Protein AF-A0A2J8PVZ0-F1 (afd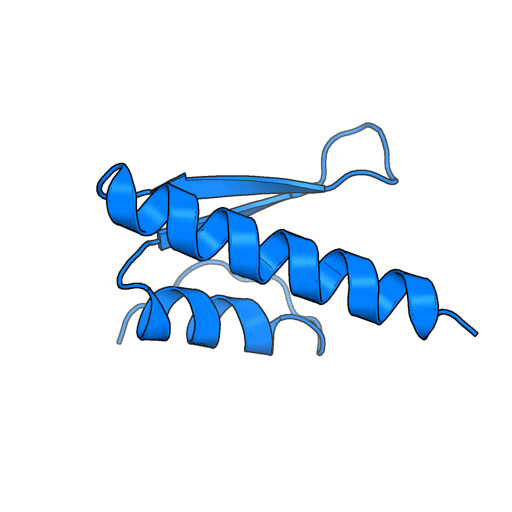b_monomer_lite)

Structure (mmCIF, N/CA/C/O backbone):
data_AF-A0A2J8PVZ0-F1
#
_entry.id   AF-A0A2J8PVZ0-F1
#
loop_
_atom_site.group_PDB
_atom_site.id
_atom_site.type_symbol
_atom_site.label_atom_id
_atom_site.label_alt_id
_atom_site.label_comp_id
_atom_site.label_asym_id
_atom_site.label_entity_id
_atom_site.label_seq_id
_atom_site.pdbx_PDB_ins_code
_atom_site.Cartn_x
_atom_site.Cartn_y
_atom_site.Cartn_z
_atom_site.occupancy
_atom_site.B_iso_or_equiv
_atom_site.auth_seq_id
_atom_site.auth_comp_id
_atom_site.auth_asym_id
_atom_site.auth_atom_id
_atom_site.pdbx_PDB_model_num
ATOM 1 N N . MET A 1 1 ? 8.555 -4.918 16.432 1.00 36.69 1 MET A N 1
ATOM 2 C CA . MET A 1 1 ? 9.116 -5.712 15.321 1.00 36.69 1 MET A CA 1
ATOM 3 C C . MET A 1 1 ? 7.947 -6.415 14.652 1.00 36.69 1 MET A C 1
ATOM 5 O O . MET A 1 1 ? 7.447 -7.378 15.210 1.00 36.69 1 MET A O 1
ATOM 9 N N . PHE A 1 2 ? 7.434 -5.871 13.548 1.00 38.16 2 PHE A N 1
ATOM 10 C CA . PHE A 1 2 ? 6.398 -6.520 12.742 1.00 38.16 2 PHE A CA 1
ATOM 11 C C . PHE A 1 2 ? 7.106 -7.079 11.514 1.00 38.16 2 PHE A C 1
ATOM 13 O O . PHE A 1 2 ? 7.652 -6.324 10.717 1.00 38.16 2 PHE A O 1
ATOM 20 N N . SER A 1 3 ? 7.219 -8.398 11.441 1.00 40.91 3 SER A N 1
ATOM 21 C CA . SER A 1 3 ? 7.864 -9.084 10.331 1.00 40.91 3 SER A CA 1
ATOM 22 C C . SER A 1 3 ? 7.028 -10.301 10.002 1.00 40.91 3 SER A C 1
ATOM 24 O O . SER A 1 3 ? 6.961 -11.199 10.833 1.00 40.91 3 SER A O 1
ATOM 26 N N . THR A 1 4 ? 6.409 -10.289 8.822 1.00 49.31 4 THR A N 1
ATOM 27 C CA . THR A 1 4 ? 6.264 -11.452 7.933 1.00 49.31 4 THR A CA 1
ATOM 28 C C . THR A 1 4 ? 5.541 -11.031 6.654 1.00 49.31 4 THR A C 1
ATOM 30 O O . THR A 1 4 ? 4.332 -10.885 6.677 1.00 49.31 4 THR A O 1
ATOM 33 N N . VAL A 1 5 ? 6.278 -10.876 5.544 1.00 49.03 5 VAL A N 1
ATOM 34 C CA . VAL A 1 5 ? 6.072 -11.631 4.288 1.00 49.03 5 VAL A CA 1
ATOM 35 C C . VAL A 1 5 ? 7.414 -11.647 3.543 1.00 49.03 5 VAL A C 1
ATOM 37 O O . VAL A 1 5 ? 7.912 -10.632 3.059 1.00 49.03 5 VAL A O 1
ATOM 40 N N . THR A 1 6 ? 8.028 -12.823 3.486 1.00 57.47 6 THR A N 1
ATOM 41 C CA . THR A 1 6 ? 9.274 -13.123 2.774 1.00 57.47 6 THR A CA 1
ATOM 42 C C . THR A 1 6 ? 9.055 -13.209 1.262 1.00 57.47 6 THR A C 1
ATOM 44 O O . THR A 1 6 ? 8.555 -14.219 0.781 1.00 57.47 6 THR A O 1
ATOM 47 N N . HIS A 1 7 ? 9.514 -12.207 0.504 1.00 46.06 7 HIS A N 1
ATOM 48 C CA . HIS A 1 7 ? 9.981 -12.382 -0.881 1.00 46.06 7 HIS A CA 1
ATOM 49 C C . HIS A 1 7 ? 10.945 -11.235 -1.256 1.00 46.06 7 HIS A C 1
ATOM 51 O O . HIS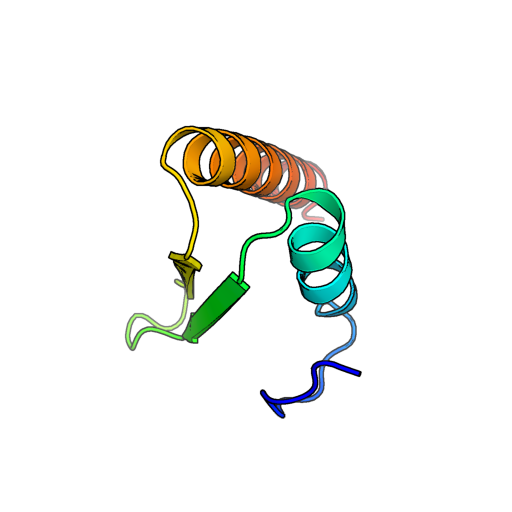 A 1 7 ? 10.579 -10.063 -1.203 1.00 46.06 7 HIS A O 1
ATOM 57 N N . LYS A 1 8 ? 12.211 -11.577 -1.530 1.00 47.34 8 LYS A N 1
ATOM 58 C CA . LYS A 1 8 ? 13.379 -10.676 -1.580 1.00 47.34 8 LYS A CA 1
ATOM 59 C C . LYS A 1 8 ? 13.446 -9.865 -2.889 1.00 47.34 8 LYS A C 1
ATOM 61 O O . LYS A 1 8 ? 13.708 -10.448 -3.933 1.00 47.34 8 LYS A O 1
ATOM 66 N N . GLY A 1 9 ? 13.309 -8.536 -2.823 1.00 48.84 9 GL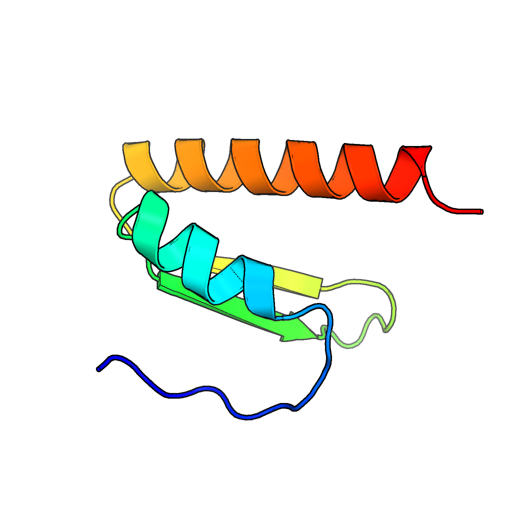Y A N 1
ATOM 67 C CA . GLY A 1 9 ? 13.588 -7.615 -3.938 1.00 48.84 9 GLY A CA 1
ATOM 68 C C . GLY A 1 9 ? 13.788 -6.153 -3.474 1.00 48.84 9 GLY A C 1
ATOM 69 O O . GLY A 1 9 ? 13.163 -5.765 -2.485 1.00 48.84 9 GLY A O 1
ATOM 70 N N . PRO A 1 10 ? 14.652 -5.353 -4.138 1.00 47.94 10 PRO A N 1
ATOM 71 C CA . PRO A 1 10 ? 15.079 -4.013 -3.693 1.00 47.94 10 PRO A CA 1
ATOM 72 C C . PRO A 1 10 ? 13.982 -2.928 -3.724 1.00 47.94 10 PRO A C 1
ATOM 74 O O . PRO A 1 10 ? 14.059 -1.981 -2.948 1.00 47.94 10 PRO A O 1
ATOM 77 N N . ASP A 1 11 ? 12.918 -3.098 -4.514 1.00 53.59 11 ASP 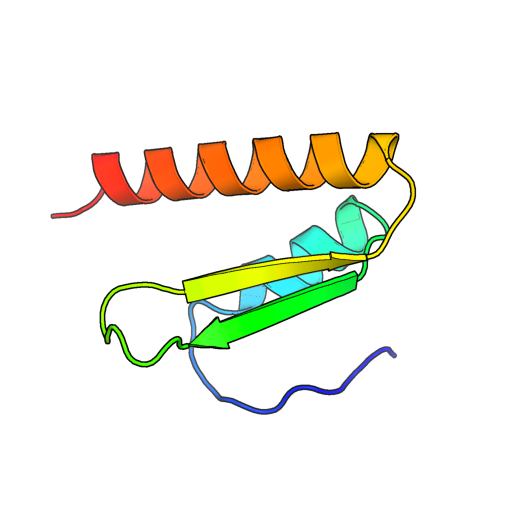A N 1
ATOM 78 C CA . ASP A 1 11 ? 11.762 -2.180 -4.568 1.00 53.59 11 ASP A CA 1
ATOM 79 C C . ASP A 1 11 ? 10.820 -2.257 -3.346 1.00 53.59 11 ASP A C 1
ATOM 81 O O . ASP A 1 11 ? 9.892 -1.459 -3.211 1.00 53.59 11 ASP A O 1
ATOM 85 N N . ARG A 1 12 ? 11.021 -3.206 -2.416 1.00 57.28 12 ARG A N 1
ATOM 86 C CA . ARG A 1 12 ? 10.077 -3.443 -1.303 1.00 57.28 12 ARG A CA 1
ATOM 87 C C . ARG A 1 12 ? 10.320 -2.621 -0.029 1.00 57.28 12 ARG A C 1
ATOM 89 O O . ARG A 1 12 ? 9.565 -2.807 0.920 1.00 57.28 12 ARG A O 1
ATOM 96 N N . ALA A 1 13 ? 11.283 -1.691 0.014 1.00 60.62 13 ALA A N 1
ATOM 97 C CA . ALA A 1 13 ? 11.457 -0.787 1.170 1.00 60.62 13 ALA A CA 1
ATOM 98 C C . ALA A 1 13 ? 10.272 0.184 1.365 1.00 60.62 13 ALA A C 1
ATOM 100 O O . ALA A 1 13 ? 9.999 0.622 2.480 1.00 60.62 13 ALA A O 1
ATOM 101 N N . ILE A 1 14 ? 9.521 0.453 0.295 1.00 67.56 14 ILE A N 1
ATOM 102 C CA . ILE A 1 14 ? 8.398 1.397 0.293 1.00 67.56 14 ILE A CA 1
ATOM 103 C C . ILE A 1 14 ? 7.211 0.872 1.119 1.00 67.56 14 ILE A C 1
ATOM 105 O O . ILE A 1 14 ? 6.515 1.652 1.762 1.00 67.56 14 ILE A O 1
ATOM 109 N N . ILE A 1 15 ? 6.979 -0.447 1.155 1.00 78.56 15 ILE A N 1
ATOM 110 C CA . ILE A 1 15 ? 5.815 -1.016 1.855 1.00 78.56 15 ILE A CA 1
ATOM 111 C C . ILE A 1 15 ? 5.937 -0.886 3.376 1.00 78.56 15 ILE A C 1
ATOM 113 O O . ILE A 1 15 ? 5.030 -0.299 3.962 1.00 78.56 15 ILE A O 1
ATOM 117 N N . PRO A 1 16 ? 7.043 -1.304 4.023 1.00 80.50 16 PRO A N 1
ATOM 118 C CA . PRO A 1 16 ? 7.245 -1.056 5.449 1.00 80.50 16 PRO A CA 1
ATOM 119 C C . PRO A 1 16 ? 7.152 0.429 5.827 1.00 80.50 16 PRO A C 1
ATOM 121 O O . PRO A 1 16 ? 6.602 0.765 6.877 1.00 80.50 16 PRO A O 1
ATOM 124 N N . GLU A 1 17 ? 7.642 1.336 4.976 1.00 83.44 17 GLU A N 1
ATOM 125 C CA . GLU A 1 17 ? 7.520 2.778 5.217 1.00 83.44 17 GLU A CA 1
ATOM 126 C C . GLU A 1 17 ? 6.074 3.273 5.121 1.00 83.44 17 GLU A C 1
ATOM 128 O O . GLU A 1 17 ? 5.629 4.071 5.955 1.00 83.44 17 GLU A O 1
ATOM 133 N N . MET A 1 18 ? 5.320 2.799 4.129 1.00 86.56 18 MET A N 1
ATOM 134 C CA . MET A 1 18 ? 3.908 3.138 3.972 1.00 86.56 18 MET A CA 1
ATOM 135 C C . MET A 1 18 ? 3.071 2.580 5.118 1.00 86.56 18 MET A C 1
ATOM 137 O O . MET A 1 18 ? 2.226 3.306 5.650 1.00 86.56 18 MET A O 1
ATOM 141 N N . GLU A 1 19 ? 3.322 1.342 5.540 1.00 89.56 19 GLU A N 1
ATOM 142 C CA . GLU A 1 19 ? 2.664 0.732 6.696 1.00 89.56 19 GLU A CA 1
ATOM 143 C C . GLU A 1 19 ? 2.915 1.551 7.965 1.00 89.56 19 GLU A C 1
ATOM 145 O O . GLU A 1 19 ? 1.975 1.929 8.671 1.00 89.56 19 GLU A O 1
ATOM 150 N N . TRP A 1 20 ? 4.173 1.929 8.204 1.00 86.50 20 TRP A N 1
ATOM 151 C CA . TRP A 1 20 ? 4.566 2.759 9.341 1.00 86.50 20 TRP A CA 1
ATOM 152 C C . TRP A 1 20 ? 3.923 4.154 9.315 1.00 86.50 20 TRP A C 1
ATOM 154 O O . TRP A 1 20 ? 3.324 4.596 10.297 1.00 86.50 20 TRP A O 1
ATOM 164 N N . THR A 1 21 ? 3.992 4.845 8.178 1.00 87.56 21 THR A N 1
ATOM 165 C CA . THR A 1 21 ? 3.517 6.233 8.033 1.00 87.56 21 THR A CA 1
ATOM 166 C C . THR A 1 21 ? 1.994 6.346 8.105 1.00 87.56 21 THR A C 1
ATOM 168 O O . THR A 1 21 ? 1.441 7.365 8.549 1.00 87.56 21 THR A O 1
ATOM 171 N N . SER A 1 22 ? 1.295 5.319 7.623 1.00 88.25 22 SER A N 1
ATOM 172 C CA . SER A 1 22 ? -0.165 5.288 7.581 1.00 88.25 22 SER A CA 1
ATOM 173 C C . SER A 1 22 ? -0.793 4.613 8.798 1.00 88.25 22 SER A C 1
ATOM 175 O O . SER A 1 22 ? -1.954 4.902 9.086 1.00 88.25 22 SER A O 1
ATOM 177 N N . GLN A 1 23 ? -0.042 3.788 9.533 1.00 90.00 23 GLN A N 1
ATOM 178 C CA . GLN A 1 23 ? -0.576 2.874 10.548 1.00 90.00 23 GLN A CA 1
ATOM 179 C C . GLN A 1 23 ? -1.657 1.944 9.966 1.00 90.00 23 GLN A C 1
ATOM 181 O O . GLN A 1 23 ? -2.684 1.684 10.598 1.00 90.00 23 GLN A O 1
ATOM 186 N N . ALA A 1 24 ? -1.440 1.477 8.736 1.00 89.62 24 ALA A N 1
ATOM 187 C CA . ALA A 1 24 ? -2.229 0.438 8.084 1.00 89.62 24 ALA A CA 1
ATOM 188 C C . ALA A 1 24 ? -1.322 -0.719 7.682 1.00 89.62 24 ALA A C 1
ATOM 190 O O . ALA A 1 24 ? -0.145 -0.515 7.413 1.00 89.62 24 ALA A O 1
ATOM 191 N N . LEU A 1 25 ? -1.884 -1.922 7.631 1.00 91.88 25 LEU A N 1
ATOM 192 C CA . LEU A 1 25 ? -1.193 -3.090 7.096 1.00 91.88 25 LEU A CA 1
ATOM 193 C C . LEU A 1 25 ? -1.463 -3.171 5.591 1.00 91.88 25 LEU A C 1
ATOM 195 O O . LEU A 1 25 ? -2.591 -2.914 5.150 1.00 91.88 25 LEU A O 1
ATOM 199 N N . LEU A 1 26 ? -0.446 -3.520 4.812 1.00 90.69 26 LEU A N 1
ATOM 200 C CA . LEU A 1 26 ? -0.535 -3.684 3.369 1.00 90.69 26 LEU A CA 1
ATOM 201 C C . LEU A 1 26 ? -0.128 -5.110 2.983 1.00 90.69 26 LEU A C 1
ATOM 203 O O . LEU A 1 26 ? 0.888 -5.637 3.425 1.00 90.69 26 LEU A O 1
ATOM 207 N N . THR A 1 27 ? -0.908 -5.735 2.108 1.00 89.44 27 THR A N 1
ATOM 208 C CA . THR A 1 27 ? -0.556 -7.018 1.486 1.00 89.44 27 THR A CA 1
ATOM 209 C C . THR A 1 27 ? -0.473 -6.838 -0.015 1.00 89.44 27 THR A C 1
ATOM 211 O O . THR A 1 27 ? -1.216 -6.042 -0.584 1.00 89.44 27 THR A O 1
ATOM 214 N N . VAL A 1 28 ? 0.476 -7.537 -0.632 1.00 86.50 28 VAL A N 1
ATOM 215 C CA . VAL A 1 28 ? 0.764 -7.429 -2.058 1.00 86.50 28 VAL A CA 1
ATOM 216 C C . VAL A 1 28 ? 0.809 -8.809 -2.670 1.00 86.50 28 VAL A C 1
ATOM 218 O O . VAL A 1 28 ? 1.719 -9.586 -2.367 1.00 86.50 28 VAL A O 1
ATOM 221 N N . ASP A 1 29 ? -0.131 -9.046 -3.573 1.00 87.06 29 ASP A N 1
ATOM 222 C CA . ASP A 1 29 ? -0.331 -10.310 -4.259 1.00 87.06 29 ASP A CA 1
ATOM 223 C C . ASP A 1 29 ? -0.108 -10.125 -5.762 1.00 87.06 29 ASP A C 1
ATOM 225 O O . ASP A 1 29 ? -0.560 -9.157 -6.377 1.00 87.06 29 ASP A O 1
ATOM 229 N N . ILE A 1 30 ? 0.637 -11.049 -6.366 1.00 84.62 30 ILE A N 1
ATOM 230 C CA . ILE A 1 30 ? 0.799 -11.099 -7.820 1.00 84.62 30 ILE A CA 1
ATOM 231 C C . ILE A 1 30 ? -0.379 -11.903 -8.350 1.00 84.62 30 ILE A C 1
ATOM 233 O O . ILE A 1 30 ? -0.532 -13.072 -8.005 1.00 84.62 30 ILE A O 1
ATOM 237 N N . VAL A 1 31 ? -1.212 -11.277 -9.173 1.00 84.94 31 VAL A N 1
ATOM 238 C CA . VAL A 1 31 ? -2.375 -11.941 -9.767 1.00 84.94 31 VAL A CA 1
ATOM 239 C C . VAL A 1 31 ? -1.987 -12.600 -11.092 1.00 84.94 31 VAL A C 1
ATOM 241 O O . VAL A 1 31 ? -1.141 -12.078 -11.822 1.00 84.94 31 VAL A O 1
ATOM 244 N N . ASP A 1 32 ? -2.642 -13.715 -11.439 1.00 81.75 32 ASP A N 1
ATOM 245 C CA . ASP A 1 32 ? -2.315 -14.579 -12.597 1.00 81.75 32 ASP A CA 1
ATOM 246 C C . ASP A 1 32 ? -2.230 -13.850 -13.949 1.00 81.75 32 ASP A C 1
ATOM 248 O O . ASP A 1 32 ? -1.627 -14.338 -14.900 1.00 81.75 32 ASP A O 1
ATOM 252 N N . SER A 1 33 ? -2.773 -12.635 -14.041 1.00 76.12 33 SER A N 1
ATOM 253 C CA . SER A 1 33 ? -2.613 -11.753 -15.203 1.00 76.12 33 SER A CA 1
ATOM 254 C C . SER A 1 33 ? -1.171 -11.281 -15.479 1.00 76.12 33 SER A C 1
ATOM 256 O O . SER A 1 33 ? -0.959 -10.555 -16.451 1.00 76.12 33 SER A O 1
ATOM 258 N N . GLY A 1 34 ? -0.184 -11.663 -14.654 1.00 72.12 34 GLY A N 1
ATOM 259 C CA . GLY A 1 34 ? 1.267 -11.544 -14.889 1.00 72.12 34 GLY A CA 1
ATOM 260 C C . GLY A 1 34 ? 1.841 -10.122 -14.856 1.00 72.12 34 GLY A C 1
ATOM 261 O O . GLY A 1 34 ? 2.999 -9.928 -14.503 1.00 72.12 34 GLY A O 1
ATOM 262 N N . ASN A 1 35 ? 1.020 -9.123 -15.171 1.00 81.88 35 ASN A N 1
ATOM 263 C CA . ASN A 1 35 ? 1.389 -7.712 -15.265 1.00 81.88 35 ASN A CA 1
ATOM 264 C C . ASN A 1 35 ? 0.640 -6.831 -14.260 1.00 81.88 35 ASN A C 1
ATOM 266 O O . ASN A 1 35 ? 0.826 -5.613 -14.254 1.00 81.88 35 ASN A O 1
ATOM 270 N N . LEU A 1 36 ? -0.225 -7.424 -13.437 1.00 83.69 36 LEU A N 1
ATOM 271 C CA . LEU A 1 36 ? -0.956 -6.718 -12.397 1.00 83.69 36 LEU A CA 1
ATOM 272 C C . LEU A 1 36 ? -0.540 -7.233 -11.027 1.00 83.69 36 LEU A C 1
ATOM 274 O O . LEU A 1 36 ? -0.170 -8.392 -10.838 1.00 83.69 36 LEU A O 1
ATOM 278 N N . VAL A 1 37 ? -0.632 -6.325 -10.070 1.00 85.88 37 VAL A N 1
ATOM 279 C CA . VAL A 1 37 ? -0.387 -6.581 -8.662 1.00 85.88 37 VAL A CA 1
ATOM 280 C C . VAL A 1 37 ? -1.606 -6.077 -7.911 1.00 85.88 37 VAL A C 1
ATOM 282 O O . VAL A 1 37 ? -2.052 -4.948 -8.132 1.00 85.88 37 VAL A O 1
ATOM 285 N N . GLU A 1 38 ? -2.146 -6.916 -7.042 1.00 89.81 38 GLU A N 1
ATOM 286 C CA . GLU A 1 38 ? -3.214 -6.548 -6.128 1.00 89.81 38 GLU A CA 1
ATOM 287 C C . GLU A 1 38 ? -2.603 -6.066 -4.812 1.00 89.81 38 GLU A C 1
ATOM 289 O O . GLU A 1 38 ? -1.697 -6.692 -4.262 1.00 89.81 38 GLU A O 1
ATOM 294 N N . ILE A 1 39 ? -3.077 -4.917 -4.323 1.00 90.12 39 ILE A N 1
ATOM 295 C CA . ILE A 1 39 ? -2.657 -4.353 -3.041 1.00 90.12 39 ILE A CA 1
ATOM 296 C C . ILE A 1 39 ? -3.876 -4.272 -2.132 1.00 90.12 39 ILE A C 1
ATOM 298 O O . ILE A 1 39 ? -4.787 -3.475 -2.372 1.00 90.12 39 ILE A O 1
ATOM 302 N N . THR A 1 40 ? -3.862 -5.055 -1.059 1.00 92.56 40 THR A N 1
ATOM 303 C CA . THR A 1 40 ? -4.905 -5.040 -0.031 1.00 92.56 40 THR A CA 1
ATOM 304 C C . THR A 1 40 ? -4.481 -4.132 1.119 1.00 92.56 40 THR A C 1
ATOM 306 O O . THR A 1 40 ? -3.373 -4.260 1.635 1.00 92.56 40 THR A O 1
ATOM 309 N N . VAL A 1 41 ? -5.358 -3.210 1.537 1.00 92.44 41 VAL A N 1
ATOM 310 C CA . VAL A 1 41 ? -5.082 -2.235 2.608 1.00 92.44 41 VAL A CA 1
ATOM 311 C C . VAL A 1 41 ? -6.005 -2.474 3.798 1.00 92.44 41 VAL A C 1
ATOM 313 O O . VAL A 1 41 ? -7.219 -2.281 3.703 1.00 92.44 41 VAL A O 1
ATOM 316 N N . PHE A 1 42 ? -5.430 -2.808 4.950 1.00 92.38 42 PHE A N 1
ATOM 317 C CA . PHE A 1 42 ? -6.164 -3.013 6.196 1.00 92.38 42 PHE A CA 1
ATOM 318 C C . PHE A 1 42 ? -6.022 -1.800 7.112 1.00 92.38 42 PHE A C 1
ATOM 320 O O . PHE A 1 42 ? -4.925 -1.415 7.515 1.00 92.38 42 PHE A O 1
ATOM 327 N N . GLY A 1 43 ? -7.149 -1.201 7.486 1.00 91.31 43 GLY A N 1
ATOM 328 C CA . GLY A 1 43 ? -7.173 -0.053 8.387 1.00 91.31 43 GLY A CA 1
ATOM 329 C C . GLY A 1 43 ? -8.518 0.661 8.380 1.00 91.31 43 GLY A C 1
ATOM 330 O O . GLY A 1 43 ? -9.462 0.241 7.712 1.00 91.31 43 GLY A O 1
ATOM 331 N N . ARG A 1 44 ? -8.617 1.775 9.114 1.00 94.56 44 ARG A N 1
ATOM 332 C CA . ARG A 1 44 ? -9.824 2.622 9.116 1.00 94.56 44 ARG A CA 1
ATOM 333 C C . ARG A 1 44 ? -10.044 3.241 7.724 1.00 94.56 44 ARG A C 1
ATOM 335 O O . ARG A 1 44 ? -9.051 3.580 7.081 1.00 94.56 44 ARG A O 1
ATOM 342 N N . PRO A 1 45 ? -11.288 3.531 7.296 1.00 94.38 45 PRO A N 1
ATOM 343 C CA . PRO A 1 45 ? -11.566 4.104 5.970 1.00 94.38 45 PRO A CA 1
ATOM 344 C C . PRO A 1 45 ? -10.736 5.353 5.629 1.00 94.38 45 PRO A C 1
ATOM 346 O O . PRO A 1 45 ? -10.221 5.501 4.525 1.00 94.38 45 PRO A O 1
ATOM 349 N N . ARG A 1 46 ? -10.514 6.236 6.612 1.00 92.88 46 ARG A N 1
ATOM 350 C CA . ARG A 1 46 ? -9.672 7.432 6.441 1.00 92.88 46 ARG A CA 1
ATOM 351 C C . ARG A 1 46 ? -8.210 7.095 6.124 1.00 92.88 46 ARG A C 1
ATOM 353 O O . ARG A 1 46 ? -7.579 7.799 5.342 1.00 92.88 46 ARG A O 1
ATOM 360 N N . VAL A 1 47 ? -7.677 6.037 6.732 1.00 90.88 47 VAL A N 1
ATOM 361 C CA . VAL A 1 47 ? -6.308 5.568 6.489 1.00 90.88 47 VAL A CA 1
ATOM 362 C C . VAL A 1 47 ? -6.219 4.882 5.130 1.00 90.88 47 VAL A C 1
ATOM 364 O O . VAL A 1 47 ? -5.292 5.172 4.382 1.00 90.88 47 VAL A O 1
ATOM 367 N N . GLN A 1 48 ? -7.219 4.074 4.762 1.00 93.25 48 GLN A N 1
ATOM 368 C CA . GLN A 1 48 ? -7.293 3.452 3.434 1.00 93.25 48 GLN A CA 1
ATOM 369 C C . GLN A 1 48 ? -7.243 4.505 2.320 1.00 93.25 48 GLN A C 1
ATOM 371 O O . GLN A 1 48 ? -6.446 4.383 1.393 1.00 93.25 48 GLN A O 1
ATOM 376 N N . ASN A 1 49 ? -8.013 5.591 2.451 1.00 93.62 49 ASN A N 1
ATOM 377 C CA . ASN A 1 49 ? -7.982 6.696 1.489 1.00 93.62 49 ASN A CA 1
ATOM 378 C C . ASN A 1 49 ? -6.595 7.348 1.395 1.00 93.62 49 ASN A C 1
ATOM 380 O O . ASN A 1 49 ? -6.125 7.638 0.298 1.00 93.62 49 ASN A O 1
ATOM 384 N N . ARG A 1 50 ? -5.913 7.541 2.532 1.00 91.75 50 ARG A N 1
ATOM 385 C CA . ARG A 1 50 ? -4.557 8.106 2.561 1.00 91.75 50 ARG A CA 1
ATOM 386 C C . ARG A 1 50 ? -3.552 7.191 1.856 1.00 91.75 50 ARG A C 1
ATOM 388 O O . ARG A 1 50 ? -2.774 7.673 1.039 1.00 91.75 50 ARG A O 1
ATOM 395 N N . VAL A 1 51 ? -3.589 5.890 2.147 1.00 92.00 51 VAL A N 1
ATOM 396 C CA . VAL A 1 51 ? -2.725 4.881 1.510 1.00 92.00 51 VAL A CA 1
ATOM 397 C C . VAL A 1 51 ? -2.990 4.814 0.008 1.00 92.00 51 VAL A C 1
ATOM 399 O O . VAL A 1 51 ? -2.046 4.820 -0.777 1.00 92.00 51 VAL A O 1
ATOM 402 N N . LYS A 1 52 ? -4.261 4.846 -0.408 1.00 92.19 52 LYS A N 1
ATOM 403 C CA . LYS A 1 52 ? -4.647 4.863 -1.823 1.00 92.19 52 LYS A CA 1
ATOM 404 C C . LYS A 1 52 ? -4.040 6.056 -2.564 1.00 92.19 52 LYS A C 1
ATOM 406 O O . LYS A 1 52 ? -3.487 5.871 -3.643 1.00 92.19 52 LYS A O 1
ATOM 411 N N . SER A 1 53 ? -4.079 7.256 -1.982 1.00 92.81 53 SER A N 1
ATOM 412 C CA . SER A 1 53 ? -3.435 8.432 -2.582 1.00 92.81 53 SER A CA 1
ATOM 413 C C . SER A 1 53 ? -1.916 8.273 -2.705 1.00 92.81 53 SER A C 1
ATOM 415 O O . SER A 1 53 ? -1.369 8.601 -3.752 1.00 92.81 53 SER A O 1
ATOM 417 N N . MET A 1 54 ? -1.235 7.731 -1.686 1.00 90.88 54 MET A N 1
ATOM 418 C CA . MET A 1 54 ? 0.213 7.471 -1.753 1.00 90.88 54 MET A CA 1
ATOM 419 C C . MET A 1 54 ? 0.565 6.484 -2.875 1.00 90.88 54 MET A C 1
ATOM 421 O O . MET A 1 54 ? 1.471 6.753 -3.661 1.00 90.88 54 MET A O 1
ATOM 425 N N . LEU A 1 55 ? -0.181 5.377 -2.983 1.00 90.75 55 LEU A N 1
ATOM 426 C CA . LEU A 1 55 ? 0.012 4.373 -4.034 1.00 90.75 55 LEU A CA 1
ATOM 427 C C . LEU A 1 55 ? -0.191 4.970 -5.431 1.00 90.75 55 LEU A C 1
ATOM 429 O O . LEU A 1 55 ? 0.597 4.696 -6.331 1.00 90.75 55 LEU A O 1
ATOM 433 N N . LEU A 1 56 ? -1.212 5.814 -5.611 1.00 91.50 56 LEU A N 1
ATOM 434 C CA . LEU A 1 56 ? -1.459 6.495 -6.885 1.00 91.50 56 LEU A CA 1
ATOM 435 C C . LEU A 1 56 ? -0.324 7.458 -7.253 1.00 91.50 56 LEU A C 1
ATOM 437 O O . LEU A 1 56 ? 0.092 7.479 -8.409 1.00 91.50 56 LEU A O 1
ATOM 441 N N . CYS A 1 57 ? 0.205 8.220 -6.292 1.00 89.88 57 CYS A N 1
ATOM 442 C CA . CYS A 1 57 ? 1.351 9.100 -6.529 1.00 89.88 57 CYS A CA 1
ATOM 443 C C . CYS A 1 57 ? 2.606 8.314 -6.924 1.00 89.88 57 CYS A C 1
ATOM 445 O O . CYS A 1 57 ? 3.288 8.702 -7.869 1.00 89.88 57 CYS A O 1
ATOM 447 N N . LEU A 1 58 ? 2.889 7.197 -6.247 1.00 86.62 58 LEU A N 1
ATOM 448 C CA . LEU A 1 58 ? 4.016 6.325 -6.584 1.00 86.62 58 LEU A CA 1
ATOM 449 C C . LEU A 1 58 ? 3.845 5.704 -7.972 1.00 86.62 58 LEU A C 1
ATOM 451 O O . LEU A 1 58 ? 4.765 5.752 -8.784 1.00 86.62 58 LEU A O 1
ATOM 455 N N . ALA A 1 59 ? 2.659 5.178 -8.280 1.00 86.88 59 ALA A N 1
ATOM 456 C CA . ALA A 1 59 ? 2.364 4.617 -9.595 1.00 86.88 59 ALA A CA 1
ATOM 457 C C . ALA A 1 59 ? 2.519 5.662 -10.710 1.00 86.88 59 ALA A C 1
ATOM 459 O O . ALA A 1 59 ? 3.057 5.348 -11.772 1.00 86.88 59 ALA A O 1
ATOM 460 N N . TRP A 1 60 ? 2.083 6.903 -10.466 1.00 89.75 60 TRP A N 1
ATOM 461 C CA . TRP A 1 60 ? 2.289 8.016 -11.391 1.00 89.75 60 TRP A CA 1
ATOM 462 C C . TRP A 1 60 ? 3.779 8.333 -11.566 1.00 89.75 60 TRP A C 1
ATOM 464 O O . TRP A 1 60 ? 4.259 8.337 -12.695 1.00 89.75 60 TRP A O 1
ATOM 474 N N . PHE A 1 61 ? 4.529 8.485 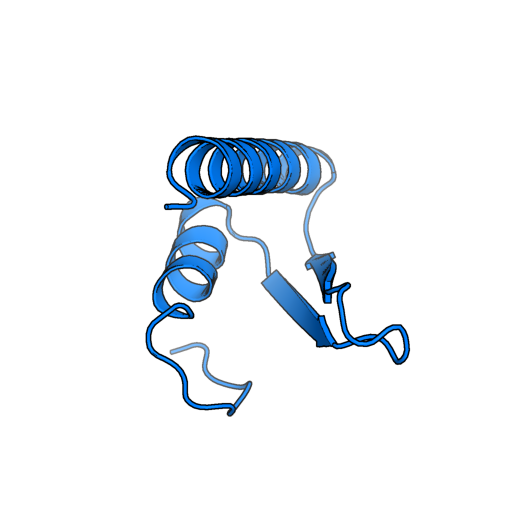-10.471 1.00 85.44 61 PHE A N 1
ATOM 475 C CA . PHE A 1 61 ? 5.969 8.756 -10.506 1.00 85.44 61 PHE A CA 1
ATOM 476 C C . PHE A 1 61 ? 6.741 7.674 -11.277 1.00 85.44 61 PHE A C 1
ATOM 478 O O . PHE A 1 61 ? 7.514 7.986 -12.178 1.00 85.44 61 PHE A O 1
ATOM 485 N N . HIS A 1 62 ? 6.480 6.394 -11.002 1.00 83.12 62 HIS A N 1
ATOM 486 C CA . HIS A 1 62 ? 7.106 5.285 -11.727 1.00 83.12 62 HIS A CA 1
ATOM 487 C C . HIS A 1 62 ? 6.687 5.206 -13.198 1.00 83.12 62 HIS A C 1
ATOM 489 O O . HIS A 1 62 ? 7.447 4.695 -14.018 1.00 83.12 62 HIS A O 1
ATOM 495 N N . ARG A 1 63 ? 5.484 5.670 -13.552 1.00 84.12 63 ARG A N 1
ATOM 496 C CA . ARG A 1 63 ? 5.049 5.752 -14.950 1.00 84.12 63 ARG A CA 1
ATOM 497 C C . ARG A 1 63 ? 5.762 6.880 -15.693 1.00 84.12 63 ARG A C 1
ATOM 499 O O . ARG A 1 63 ? 6.153 6.663 -16.832 1.00 84.12 63 ARG A O 1
ATOM 506 N N . GLU A 1 64 ? 5.923 8.040 -15.063 1.00 85.88 64 GLU A N 1
ATOM 507 C CA . GLU A 1 64 ? 6.611 9.208 -15.631 1.00 85.88 64 GLU A CA 1
ATOM 508 C C . GLU A 1 64 ? 8.117 8.937 -15.807 1.00 85.88 64 GLU A C 1
ATOM 510 O O . GLU A 1 64 ? 8.709 9.296 -16.818 1.00 85.88 64 GLU A O 1
ATOM 515 N N . HIS A 1 65 ? 8.725 8.247 -14.836 1.00 77.19 65 HIS A N 1
ATOM 516 C CA . HIS A 1 65 ? 10.154 7.921 -14.807 1.00 77.19 65 HIS A CA 1
ATOM 517 C C . HIS A 1 65 ? 10.491 6.530 -15.372 1.00 77.19 65 HIS A C 1
ATOM 519 O O . HIS A 1 65 ? 11.609 6.042 -15.192 1.00 77.19 65 HIS A O 1
ATOM 525 N N . ARG A 1 66 ? 9.544 5.877 -16.054 1.00 65.50 66 ARG A N 1
ATOM 526 C CA . ARG A 1 66 ? 9.804 4.642 -16.802 1.00 65.50 66 ARG A CA 1
ATOM 527 C C . ARG A 1 66 ? 10.601 5.006 -18.062 1.00 65.50 66 ARG A C 1
ATOM 529 O O . ARG A 1 66 ? 10.018 5.468 -19.038 1.00 65.50 66 ARG A O 1
ATOM 536 N N . ALA A 1 67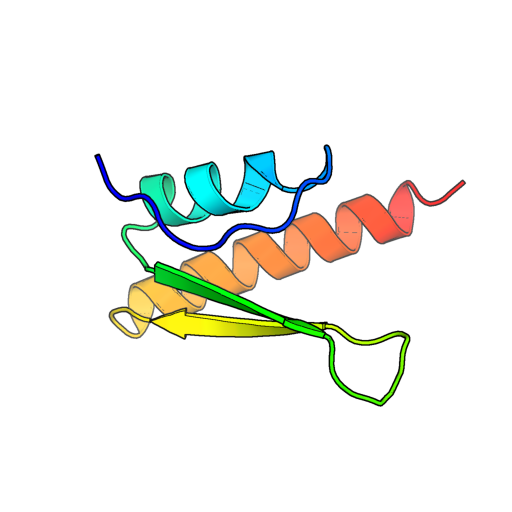 ? 11.925 4.857 -17.989 1.00 54.16 67 ALA A N 1
ATOM 537 C CA . ALA A 1 67 ? 12.818 4.870 -19.150 1.00 54.16 67 ALA A CA 1
ATOM 538 C C . ALA A 1 67 ? 12.593 3.634 -20.032 1.00 54.16 67 ALA A C 1
ATOM 540 O O . ALA A 1 67 ? 12.298 2.554 -19.462 1.00 54.16 67 ALA A O 1
#

Secondary structure (DSSP, 8-state):
---------GGGGHHHHHHHHHT-EEEEEE-TTSS-EEEEEES-HHHHHHHHHHHHHHHHHHHHT--

Organism: Pan troglodytes (NCBI:txid9598)

Sequence (67 aa):
MFSTVTHKGPDRAIIPEMEWTSQALLTVDIVDSGNLVEITVFGRPRVQNRVKSMLLCLAWFHREHRA

InterPro domains:
  IPR031952 KH-like RNA-binding domain [PF16005] (9-66)
  IPR031952 KH-like RNA-binding domain [cd12795] (9-67)
  IPR036612 K Homology domain, type 1 superfamily [G3DSA:3.30.1370.10] (5-67)
  IPR051778 KH Domain-Containing Protein 1 [PTHR19447] (9-67)

Radius of gyration: 12.6 Å; chains: 1; bounding box: 27×24×34 Å

Foldseek 3Di:
DDDDDDDDDPVPPVQVVLCVVLVWHWDWADDPVNPDIDIDIGDDPVSVVVSVVVVVVVVVVCVVPVD

pLDDT: mean 79.05, std 16.69, range [36.69, 94.56]